Protein AF-A0A2T3J729-F1 (afdb_monomer_lite)

Organism: NCBI:txid264736

Radius of gyration: 27.11 Å; chains: 1; bounding box: 70×42×52 Å

pLDDT: mean 85.47, std 11.56, range [33.28, 94.75]

Structure (mmCIF, N/CA/C/O backbone):
data_AF-A0A2T3J729-F1
#
_entry.id   AF-A0A2T3J729-F1
#
loop_
_atom_site.group_PDB
_atom_site.id
_atom_site.type_symbol
_atom_site.label_atom_id
_atom_site.label_alt_id
_atom_site.label_comp_id
_atom_site.label_asym_id
_atom_site.label_entity_id
_atom_site.label_seq_id
_atom_site.pdbx_PDB_ins_code
_atom_site.Cartn_x
_atom_site.Cartn_y
_atom_site.Cartn_z
_atom_site.occupancy
_atom_site.B_iso_or_equiv
_atom_site.auth_seq_id
_atom_site.auth_comp_id
_atom_site.auth_asym_id
_atom_site.auth_atom_id
_atom_site.pdbx_PDB_model_num
ATOM 1 N N . MET A 1 1 ? -26.349 -0.152 -10.541 1.00 33.28 1 MET A N 1
ATOM 2 C CA . MET A 1 1 ? -27.093 1.080 -10.206 1.00 33.28 1 MET A CA 1
ATOM 3 C C . MET A 1 1 ? -26.430 1.715 -8.999 1.00 33.28 1 MET A C 1
ATOM 5 O O . MET A 1 1 ? -26.355 1.075 -7.961 1.00 33.28 1 MET A O 1
ATOM 9 N N . GLY A 1 2 ? -25.814 2.882 -9.192 1.00 40.12 2 GLY A N 1
ATOM 10 C CA . GLY A 1 2 ? -25.021 3.563 -8.170 1.00 40.12 2 GLY A CA 1
ATOM 11 C C . GLY A 1 2 ? -25.908 4.296 -7.173 1.00 40.12 2 GLY A C 1
ATOM 12 O O . GLY A 1 2 ? -26.759 5.088 -7.565 1.00 40.12 2 GLY A O 1
ATOM 13 N N . TRP A 1 3 ? -25.688 4.035 -5.889 1.00 38.19 3 TRP A N 1
ATOM 14 C CA . TRP A 1 3 ? -26.348 4.698 -4.769 1.00 38.19 3 TRP A CA 1
ATOM 15 C C . TRP A 1 3 ? -25.718 6.074 -4.514 1.00 38.19 3 TRP A C 1
ATOM 17 O O . TRP A 1 3 ? -25.096 6.299 -3.481 1.00 38.19 3 TRP A O 1
ATOM 27 N N . PHE A 1 4 ? -25.833 6.999 -5.464 1.00 42.22 4 PHE A N 1
ATOM 28 C CA . PHE A 1 4 ? -25.582 8.410 -5.178 1.00 42.22 4 PHE A CA 1
ATOM 29 C C . PHE A 1 4 ? -26.924 9.052 -4.854 1.00 42.22 4 PHE A C 1
ATOM 31 O O . PHE A 1 4 ? -27.658 9.475 -5.741 1.00 42.22 4 PHE A O 1
ATOM 38 N N . ILE A 1 5 ? -27.269 9.072 -3.566 1.00 59.19 5 ILE A N 1
ATOM 39 C CA . ILE A 1 5 ? -28.382 9.882 -3.078 1.00 59.19 5 ILE A CA 1
ATOM 40 C C . ILE A 1 5 ? -27.919 11.334 -3.209 1.00 59.19 5 ILE A C 1
ATOM 42 O O . ILE A 1 5 ? -27.063 11.788 -2.448 1.00 59.19 5 ILE A O 1
ATOM 46 N N . THR A 1 6 ? -28.430 12.052 -4.205 1.00 56.94 6 THR A N 1
ATOM 47 C CA . THR A 1 6 ? -28.222 13.496 -4.324 1.00 56.94 6 THR A CA 1
ATOM 48 C C . THR A 1 6 ? -29.011 14.174 -3.212 1.00 56.94 6 THR A C 1
ATOM 50 O O . THR 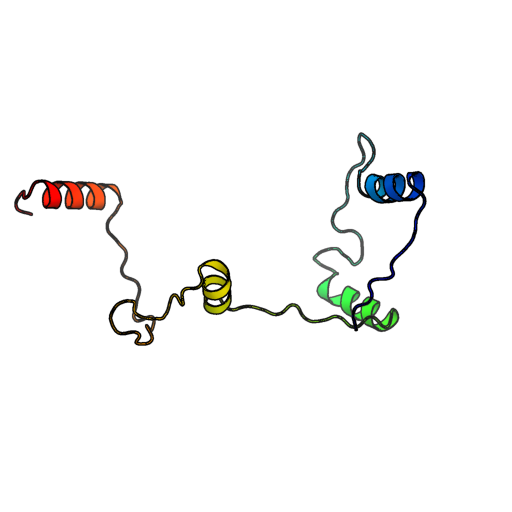A 1 6 ? -30.220 14.372 -3.316 1.00 56.94 6 THR A O 1
ATOM 53 N N . LEU A 1 7 ? -28.334 14.463 -2.105 1.00 70.44 7 LEU A N 1
ATOM 54 C CA . LE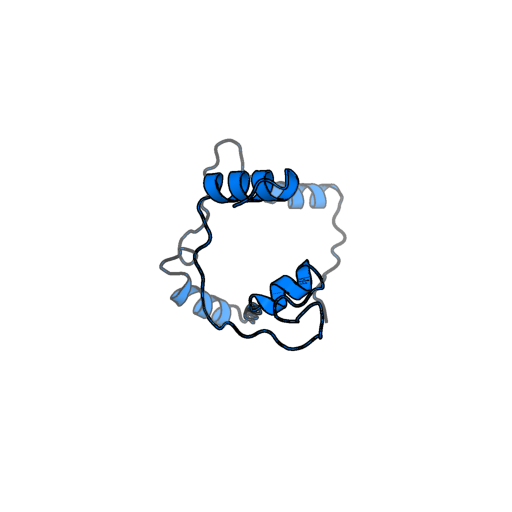U A 1 7 ? -28.870 15.314 -1.053 1.00 70.44 7 LEU A CA 1
ATOM 55 C C . LEU A 1 7 ? -28.780 16.768 -1.532 1.00 70.44 7 LEU A C 1
ATOM 57 O O . LEU A 1 7 ? -27.753 17.159 -2.081 1.00 70.44 7 LEU A O 1
ATOM 61 N N . ASN A 1 8 ? -29.824 17.562 -1.285 1.00 81.25 8 ASN A N 1
ATOM 62 C CA . ASN A 1 8 ? -29.828 19.013 -1.499 1.00 81.25 8 ASN A CA 1
ATOM 63 C C . ASN A 1 8 ? -29.709 19.733 -0.140 1.00 81.25 8 ASN A C 1
ATOM 65 O O . ASN A 1 8 ? -30.713 20.252 0.352 1.00 81.25 8 ASN A O 1
ATOM 69 N N . PRO A 1 9 ? -28.536 19.709 0.524 1.00 82.31 9 PRO A N 1
ATOM 70 C CA . PRO A 1 9 ? -28.366 20.353 1.818 1.00 82.31 9 PRO A CA 1
ATOM 71 C C . PRO A 1 9 ? -28.333 21.877 1.680 1.00 82.31 9 PRO A C 1
ATOM 73 O O . PRO A 1 9 ? -27.902 22.427 0.664 1.00 82.31 9 PRO A O 1
ATOM 76 N N . SER A 1 10 ? -28.718 22.567 2.752 1.00 90.56 10 SER A N 1
ATOM 77 C CA . SER A 1 10 ? -28.407 23.993 2.895 1.00 90.56 10 SER A CA 1
ATOM 78 C C . SER A 1 10 ? -26.886 24.218 2.939 1.00 90.56 10 SER A C 1
ATOM 80 O O . SER A 1 10 ? -26.118 23.325 3.311 1.00 90.56 10 SER A O 1
ATOM 82 N N . GLN A 1 11 ? -26.428 25.428 2.605 1.00 90.69 11 GLN A N 1
ATOM 83 C CA . GLN A 1 11 ? -24.998 25.763 2.622 1.00 90.69 11 GLN A CA 1
ATOM 84 C C . GLN A 1 11 ? -24.353 25.502 3.998 1.00 90.69 11 GLN A C 1
ATOM 86 O O . GLN A 1 11 ? -23.247 24.966 4.078 1.00 90.69 11 GLN A O 1
ATOM 91 N N . THR A 1 12 ? -25.060 25.826 5.084 1.00 91.81 12 THR A N 1
ATOM 92 C CA 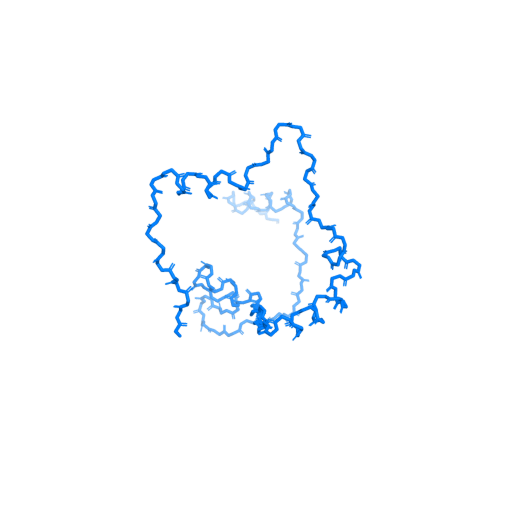. THR A 1 12 ? -24.607 25.592 6.462 1.00 91.81 12 THR A CA 1
ATOM 93 C C . THR A 1 12 ? -24.469 24.106 6.770 1.00 91.81 12 THR A C 1
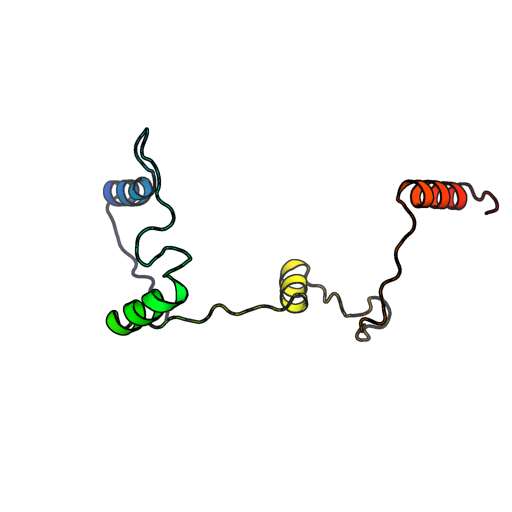ATOM 95 O O . THR A 1 12 ? -23.468 23.677 7.336 1.00 91.81 12 THR A O 1
ATOM 98 N N . GLU A 1 13 ? -25.446 23.297 6.366 1.00 91.69 13 GLU A N 1
ATOM 99 C CA . GLU A 1 13 ? -25.411 21.851 6.585 1.00 91.69 13 GLU A CA 1
ATOM 100 C C . GLU A 1 13 ? -24.250 21.195 5.823 1.00 91.69 13 GLU A C 1
ATOM 102 O O . GLU A 1 13 ? -23.567 20.319 6.359 1.00 91.69 13 GLU A O 1
ATOM 107 N N . MET A 1 14 ? -23.971 21.660 4.603 1.00 90.25 14 MET A N 1
ATOM 108 C CA . MET A 1 14 ? -22.798 21.224 3.848 1.00 90.25 14 MET A CA 1
ATOM 109 C C . MET A 1 14 ? -21.500 21.546 4.599 1.00 90.25 14 MET A C 1
ATOM 111 O O . MET A 1 14 ? -20.647 20.668 4.744 1.00 90.25 14 MET A O 1
ATOM 115 N N . MET A 1 15 ? -21.362 22.769 5.123 1.00 90.56 15 MET A N 1
ATOM 116 C CA . MET A 1 15 ? -20.187 23.156 5.911 1.00 90.56 15 MET A CA 1
ATOM 117 C C . MET A 1 15 ? -20.030 22.297 7.168 1.00 90.56 15 MET A C 1
ATOM 119 O O . MET A 1 15 ? -18.927 21.839 7.450 1.00 90.56 15 MET A O 1
ATOM 123 N N . LEU A 1 16 ? -21.116 22.015 7.891 1.00 90.62 16 LEU A N 1
ATOM 124 C CA . LEU A 1 16 ? -21.073 21.191 9.104 1.00 90.62 16 LEU A CA 1
ATOM 125 C C . LEU A 1 16 ? -20.671 19.738 8.817 1.00 90.62 16 LEU A C 1
ATOM 127 O O . LEU A 1 16 ? -19.869 19.170 9.555 1.00 90.62 16 LEU A O 1
ATOM 131 N N . ARG A 1 17 ? -21.166 19.142 7.725 1.00 89.06 17 ARG A N 1
ATOM 132 C CA . ARG A 1 17 ? -20.762 17.789 7.292 1.00 89.06 17 ARG A CA 1
ATOM 133 C C . ARG A 1 17 ? -19.294 17.726 6.884 1.00 89.06 17 ARG A C 1
ATOM 135 O O . ARG A 1 17 ? -18.629 16.724 7.122 1.00 89.06 17 ARG A O 1
ATOM 142 N N . ILE A 1 18 ? -18.778 18.789 6.270 1.00 87.81 18 ILE A N 1
ATOM 143 C CA . ILE A 1 18 ? -17.347 18.887 5.989 1.00 87.81 18 ILE A CA 1
ATOM 144 C C . ILE A 1 18 ? -16.590 19.044 7.305 1.00 87.81 18 ILE A C 1
ATOM 146 O O . ILE A 1 18 ? -15.616 18.346 7.513 1.00 87.81 18 ILE A O 1
ATOM 150 N N . LEU A 1 19 ? -17.033 19.875 8.242 1.00 89.06 19 LEU A N 1
ATOM 151 C CA . LEU A 1 19 ? -16.319 20.058 9.507 1.00 89.06 19 LEU A CA 1
ATOM 152 C C . LEU A 1 19 ? -16.377 18.833 10.435 1.00 89.06 19 LEU A C 1
ATOM 154 O O . LEU A 1 19 ? -15.498 18.686 11.278 1.00 89.06 19 LEU A O 1
ATOM 158 N N . SER A 1 20 ? -17.328 17.910 10.259 1.00 86.62 20 SER A N 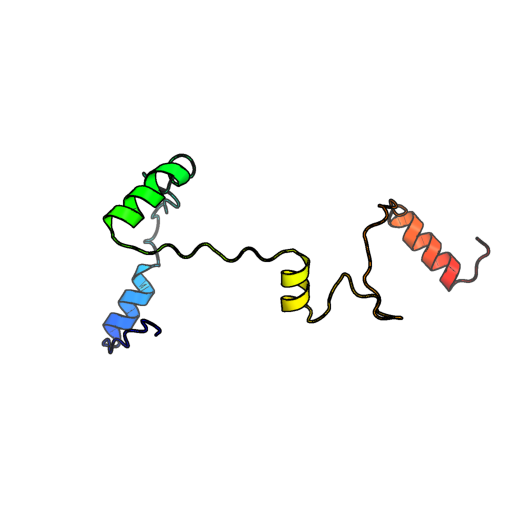1
ATOM 159 C CA . SER A 1 20 ? -17.510 16.761 11.162 1.00 86.62 20 SER A CA 1
ATOM 160 C C . SER A 1 20 ? -16.348 15.759 11.184 1.00 86.62 20 SER A C 1
ATOM 162 O O . SER A 1 20 ? -16.276 14.943 12.098 1.00 86.62 20 SER A O 1
ATOM 164 N N . HIS A 1 21 ? -15.458 15.768 10.184 1.00 82.88 21 HIS A N 1
ATOM 165 C CA . HIS A 1 21 ? -14.255 14.923 10.195 1.00 82.88 21 HIS A CA 1
ATOM 166 C C . HIS A 1 21 ? -13.051 15.596 10.872 1.00 82.88 21 HIS A C 1
ATOM 168 O O . HIS A 1 21 ? -12.034 14.933 11.083 1.00 82.88 21 HIS A O 1
ATOM 174 N N . VAL A 1 22 ? -13.139 16.895 11.187 1.00 88.81 22 VAL A N 1
ATOM 175 C CA . VAL A 1 22 ? -12.065 17.656 11.831 1.00 88.81 22 VAL A CA 1
ATOM 176 C C . VAL A 1 22 ? -12.205 17.509 13.350 1.00 88.81 22 VAL A C 1
ATOM 178 O O . VAL A 1 22 ? -13.201 17.956 13.915 1.00 88.81 22 VAL A O 1
ATOM 181 N N . PRO A 1 23 ? -11.239 16.878 14.035 1.00 85.94 23 PRO A N 1
ATOM 182 C CA . PRO A 1 23 ? -11.302 16.706 15.480 1.00 85.94 23 PRO A CA 1
ATOM 183 C C . PRO A 1 23 ? -11.042 18.024 16.225 1.00 85.94 23 PRO A C 1
ATOM 185 O O . PRO A 1 23 ? -10.329 18.905 15.740 1.00 85.94 23 PRO A O 1
ATOM 188 N N . GLU A 1 24 ? -11.573 18.135 17.442 1.00 88.75 24 GLU A N 1
ATOM 189 C CA . GLU A 1 24 ? -11.354 19.292 18.313 1.00 88.75 24 GLU A CA 1
ATOM 190 C C . GLU A 1 24 ? -9.885 19.454 18.734 1.00 88.75 24 GLU A C 1
ATOM 192 O O . GLU A 1 24 ? -9.086 18.509 18.753 1.00 88.75 24 GLU A O 1
ATOM 197 N N . LYS A 1 25 ? -9.522 20.678 19.134 1.00 88.94 25 LYS A N 1
ATOM 198 C CA . LYS A 1 25 ? -8.179 20.979 19.635 1.00 88.94 25 LYS A CA 1
ATOM 199 C C . LYS A 1 25 ? -7.897 20.123 20.879 1.00 88.94 25 LYS A C 1
ATOM 201 O O . LYS A 1 25 ? -8.621 20.210 21.864 1.00 88.94 25 LYS A O 1
ATOM 206 N N . HIS A 1 26 ? -6.805 19.355 20.840 1.00 90.12 26 HIS A N 1
ATOM 207 C CA . HIS A 1 26 ? -6.370 18.379 21.861 1.00 90.12 26 HIS A CA 1
ATOM 208 C C . HIS A 1 26 ? -7.145 17.052 21.905 1.00 90.12 26 HIS A C 1
ATOM 210 O O . HIS A 1 26 ? -6.875 16.222 22.778 1.00 90.12 26 HIS A O 1
ATOM 216 N N . PHE A 1 27 ? -8.044 16.789 20.955 1.00 89.19 27 PHE A N 1
ATOM 217 C CA . PHE A 1 27 ? -8.665 15.475 20.858 1.00 89.19 27 PHE A CA 1
ATOM 218 C C . PHE A 1 27 ? -7.639 14.413 20.436 1.00 89.19 27 PHE A C 1
ATOM 220 O O . PHE A 1 27 ? -6.943 14.541 19.424 1.00 89.19 27 PHE A O 1
ATOM 227 N N . LYS A 1 28 ? -7.554 13.323 21.205 1.00 87.50 28 LYS A N 1
ATOM 228 C CA . LYS A 1 28 ? -6.733 12.161 20.847 1.00 87.50 28 LYS A CA 1
ATOM 229 C C . LYS A 1 28 ? -7.540 11.241 19.940 1.00 87.50 28 LYS A C 1
ATOM 231 O O . LYS A 1 28 ? -8.415 10.515 20.402 1.00 87.50 28 LYS A O 1
ATOM 236 N N . MET A 1 29 ? -7.213 11.238 18.651 1.00 85.06 29 MET A N 1
ATOM 237 C CA . MET A 1 29 ? -7.843 10.327 17.697 1.00 85.06 29 MET A CA 1
ATOM 238 C C . MET A 1 29 ? -7.504 8.865 18.008 1.00 85.06 29 MET A C 1
ATOM 240 O O . MET A 1 29 ? -6.336 8.472 18.018 1.00 85.06 29 MET A O 1
ATOM 244 N N . VAL A 1 30 ? -8.533 8.037 18.179 1.00 85.00 30 VAL A N 1
ATOM 245 C CA . VAL A 1 30 ? -8.395 6.581 18.286 1.00 85.00 30 VAL A CA 1
ATOM 246 C C . VAL A 1 30 ? -8.656 5.971 16.912 1.00 85.00 30 VAL A C 1
ATOM 248 O O . VAL A 1 30 ? -9.784 5.987 16.433 1.00 85.00 30 VAL A O 1
ATOM 251 N N . ARG A 1 31 ? -7.616 5.435 16.256 1.00 79.69 31 ARG A N 1
ATOM 252 C CA . ARG A 1 31 ? -7.756 4.877 14.893 1.00 79.69 31 ARG A CA 1
ATOM 253 C C . ARG A 1 31 ? -8.584 3.592 14.850 1.00 79.69 31 ARG A C 1
ATOM 255 O O . ARG A 1 31 ? -9.372 3.415 13.931 1.00 79.69 31 ARG A O 1
ATOM 262 N N . TYR A 1 32 ? -8.393 2.697 15.820 1.00 88.00 32 TYR A N 1
ATOM 263 C CA . TYR A 1 32 ? -9.014 1.371 15.826 1.00 88.00 32 TYR A CA 1
ATOM 264 C C . TYR A 1 32 ? -9.422 0.984 17.248 1.00 88.00 32 TYR A C 1
ATOM 266 O O . TYR A 1 32 ? -8.584 0.576 18.050 1.00 88.00 32 TYR A O 1
ATOM 274 N N . PHE A 1 33 ? -10.709 1.120 17.563 1.00 86.50 33 PHE A N 1
ATOM 275 C CA . PHE A 1 33 ? -11.271 0.760 18.865 1.00 86.50 33 PHE A CA 1
ATOM 276 C C . PHE A 1 33 ? -12.166 -0.481 18.770 1.00 86.50 33 PHE A C 1
ATOM 278 O O . PHE A 1 33 ? -12.760 -0.757 17.726 1.00 86.50 33 PHE A O 1
ATOM 285 N N . GLY A 1 34 ? -12.264 -1.233 19.869 1.00 91.38 34 GLY A N 1
ATOM 286 C CA . GLY A 1 34 ? -13.165 -2.379 19.994 1.00 91.38 34 GLY A CA 1
ATOM 287 C C . GLY A 1 34 ? -12.959 -3.423 18.894 1.00 91.38 34 GLY A C 1
ATOM 288 O O . GLY A 1 34 ? -11.843 -3.901 18.665 1.00 91.38 34 GLY A O 1
ATOM 289 N N . PHE A 1 35 ? -14.039 -3.752 18.185 1.00 91.19 35 PHE A N 1
ATOM 290 C CA . PHE A 1 35 ? -14.031 -4.745 17.109 1.00 91.19 35 PHE A CA 1
ATOM 291 C C . PHE A 1 35 ? -13.244 -4.311 15.862 1.00 91.19 35 PHE A C 1
ATOM 293 O O . PHE A 1 35 ? -12.903 -5.160 15.043 1.00 91.19 35 PHE A O 1
ATOM 300 N N . LEU A 1 36 ? -12.921 -3.019 15.714 1.00 90.44 36 LEU A N 1
ATOM 301 C CA . LEU A 1 36 ? -12.074 -2.521 14.625 1.00 90.44 36 LEU A CA 1
ATOM 302 C C . LEU A 1 36 ? -10.576 -2.695 14.906 1.00 90.44 36 LEU A C 1
ATOM 304 O O . LEU A 1 36 ? -9.770 -2.465 14.006 1.00 90.44 36 LEU A O 1
ATOM 308 N N . SER A 1 37 ? -10.194 -3.102 16.121 1.00 92.94 37 SER A N 1
ATOM 309 C CA . SER A 1 37 ? -8.801 -3.410 16.459 1.00 92.94 37 SER A CA 1
ATOM 310 C C . SER A 1 37 ? -8.240 -4.525 15.570 1.00 92.94 37 SER A C 1
ATOM 312 O O . SER A 1 37 ? -8.936 -5.491 15.264 1.00 92.94 37 SER A O 1
ATOM 314 N N . ASN A 1 38 ? -6.959 -4.440 15.194 1.00 90.38 38 ASN A N 1
ATOM 315 C CA . ASN A 1 38 ? -6.321 -5.417 14.295 1.00 90.38 38 ASN A CA 1
ATOM 316 C C . ASN A 1 38 ? -6.480 -6.873 14.763 1.00 90.38 38 ASN A C 1
ATOM 318 O O . ASN A 1 38 ? -6.615 -7.770 13.938 1.00 90.38 38 ASN A O 1
ATOM 322 N N . ARG A 1 39 ? -6.505 -7.101 16.084 1.00 92.62 39 ARG A N 1
ATOM 323 C CA . ARG A 1 39 ? -6.676 -8.428 16.687 1.00 92.62 39 ARG A CA 1
ATOM 324 C C . ARG A 1 39 ? -8.076 -9.009 16.475 1.00 92.62 39 ARG A C 1
ATOM 326 O O . ARG A 1 39 ? -8.203 -10.213 16.296 1.00 92.62 39 ARG A O 1
ATOM 333 N N . LEU A 1 40 ? -9.115 -8.176 16.546 1.00 94.31 40 LEU A N 1
ATOM 334 C CA . LEU A 1 40 ? -10.514 -8.620 16.541 1.00 94.31 40 LEU A CA 1
ATOM 335 C C . LEU A 1 40 ? -11.199 -8.433 15.185 1.00 94.31 40 LEU A C 1
ATOM 337 O O . LEU A 1 40 ? -12.172 -9.121 14.884 1.00 94.31 40 LEU A O 1
ATOM 341 N N . ARG A 1 41 ? -10.680 -7.531 14.348 1.00 92.12 41 ARG A N 1
ATOM 342 C CA . ARG A 1 41 ? -11.277 -7.154 13.065 1.00 92.12 41 ARG A CA 1
ATOM 343 C C . ARG A 1 41 ? -11.524 -8.355 12.155 1.00 92.12 41 ARG A C 1
ATOM 345 O O . ARG A 1 41 ? -12.561 -8.408 11.508 1.00 92.12 41 ARG A O 1
ATOM 352 N N . GLY A 1 42 ? -10.603 -9.318 12.111 1.00 90.38 42 GLY A N 1
ATOM 353 C CA . GLY A 1 42 ? -10.739 -10.498 11.252 1.00 90.38 42 GLY A CA 1
ATOM 354 C C . GLY A 1 42 ? -11.920 -11.403 11.618 1.00 90.38 42 GLY A C 1
ATOM 355 O O . GLY A 1 42 ? -12.543 -11.967 10.725 1.00 90.38 42 GLY A O 1
ATOM 356 N N . SER A 1 43 ? -12.256 -11.517 12.907 1.00 93.19 43 SER A N 1
ATOM 357 C CA . SER A 1 43 ? -13.322 -12.401 13.391 1.00 93.19 43 SER A CA 1
ATOM 358 C C . SER A 1 43 ? -14.658 -11.684 13.576 1.00 93.19 43 SER A C 1
ATOM 360 O O . SER A 1 43 ? -15.698 -12.219 13.196 1.00 93.19 43 SER A O 1
ATOM 362 N N . LEU A 1 44 ? -14.650 -10.471 14.136 1.00 94.62 44 LEU A N 1
ATOM 363 C CA . LEU A 1 44 ? -15.877 -9.755 14.494 1.00 94.62 44 LEU A CA 1
ATOM 364 C C . LEU A 1 44 ? -16.490 -8.987 13.322 1.00 94.62 44 LEU A C 1
ATOM 366 O O . LEU A 1 44 ? -17.711 -8.907 13.218 1.00 94.62 44 LEU A O 1
ATOM 370 N N . LEU A 1 45 ? -15.673 -8.434 12.423 1.00 91.50 45 LEU A N 1
ATOM 371 C CA . LEU A 1 45 ? -16.181 -7.591 11.342 1.00 91.50 45 LEU A C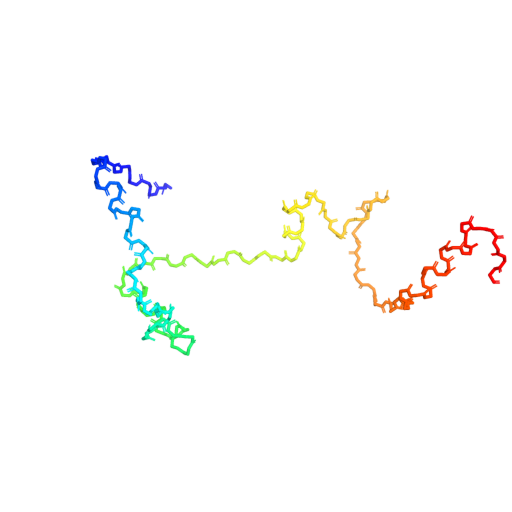A 1
ATOM 372 C C . LEU A 1 45 ? -17.092 -8.352 10.353 1.00 91.50 45 LEU A C 1
ATOM 374 O O . LEU A 1 45 ? -18.144 -7.815 10.011 1.00 91.50 45 LEU A O 1
ATOM 378 N N . PRO A 1 46 ? -16.785 -9.603 9.942 1.00 91.00 46 PRO A N 1
ATOM 379 C CA . PRO A 1 46 ? -17.694 -10.384 9.099 1.00 91.00 46 PRO A CA 1
ATOM 380 C C . PRO A 1 46 ? -19.050 -10.677 9.761 1.00 91.00 46 PRO A C 1
ATOM 382 O O . PRO A 1 46 ? -20.078 -10.657 9.085 1.00 91.00 46 PRO A O 1
ATOM 385 N N . LEU A 1 47 ? -19.072 -10.916 11.080 1.00 93.25 47 LEU A N 1
ATOM 386 C CA . LEU A 1 47 ? -20.309 -11.154 11.836 1.00 93.25 47 LEU A CA 1
ATOM 387 C C . LEU A 1 47 ? -21.198 -9.908 11.852 1.00 93.25 47 LEU A C 1
ATOM 389 O O . LEU A 1 47 ? -22.400 -10.008 11.612 1.00 93.25 47 LEU A O 1
ATOM 393 N N . ILE A 1 48 ? -20.589 -8.741 12.065 1.00 92.62 48 ILE A N 1
ATOM 394 C CA . ILE A 1 48 ? -21.285 -7.452 12.068 1.00 92.62 48 ILE A CA 1
ATOM 395 C C . ILE A 1 48 ? -21.873 -7.159 10.686 1.00 92.62 48 ILE A C 1
ATOM 397 O O . ILE A 1 48 ? -23.046 -6.812 10.589 1.00 92.62 48 ILE A O 1
ATOM 401 N N . TYR A 1 49 ? -21.111 -7.361 9.606 1.00 92.81 49 TYR A N 1
ATOM 402 C CA . TYR A 1 49 ? -21.636 -7.166 8.250 1.00 92.81 49 TYR A CA 1
ATOM 403 C C . TYR A 1 49 ? -22.820 -8.083 7.938 1.00 92.81 49 TYR A C 1
ATOM 405 O O . TYR A 1 49 ? -23.810 -7.627 7.367 1.00 92.81 49 TYR A O 1
ATOM 413 N N . LYS A 1 50 ? -22.764 -9.345 8.384 1.00 92.44 50 LYS A N 1
ATOM 414 C CA . LYS A 1 50 ? -23.880 -10.290 8.256 1.00 92.44 50 LYS A CA 1
ATOM 415 C C . LYS A 1 50 ? -25.123 -9.813 9.013 1.00 92.44 50 LYS A C 1
ATOM 417 O O . LYS A 1 50 ? -26.224 -9.915 8.485 1.00 92.44 50 LYS A O 1
ATOM 422 N N . GLN A 1 51 ? -24.952 -9.289 10.226 1.00 94.19 51 GLN A N 1
ATOM 423 C CA . GLN A 1 51 ? -26.054 -8.760 11.040 1.00 94.19 51 GLN A CA 1
ATOM 424 C C . GLN A 1 51 ? -26.654 -7.478 10.453 1.00 94.19 51 GLN A C 1
ATOM 426 O O . GLN A 1 51 ? -27.864 -7.287 10.519 1.00 94.19 51 GLN A O 1
ATOM 431 N N . LEU A 1 52 ? -25.823 -6.624 9.855 1.00 93.75 52 LEU A N 1
ATOM 432 C CA . LEU A 1 52 ? -26.252 -5.387 9.200 1.00 93.75 52 LEU A CA 1
ATOM 433 C C . LEU A 1 52 ? -26.834 -5.613 7.796 1.00 93.75 52 LEU A C 1
ATOM 435 O O . LEU A 1 52 ? -27.275 -4.652 7.170 1.00 93.75 52 LEU A O 1
ATOM 439 N N . GLY A 1 53 ? -26.803 -6.845 7.274 1.00 91.75 53 GLY A N 1
ATOM 440 C CA . GLY A 1 53 ? -27.219 -7.140 5.901 1.00 91.75 53 GLY A CA 1
ATOM 441 C C . GLY A 1 53 ? -26.362 -6.430 4.847 1.00 91.75 53 GLY A C 1
ATOM 442 O O . GLY A 1 53 ? -26.843 -6.137 3.756 1.00 91.75 53 GLY A O 1
ATOM 443 N N . GLN A 1 54 ? -25.107 -6.107 5.175 1.00 90.12 54 GLN A N 1
ATOM 444 C CA . GLN A 1 54 ? -24.196 -5.422 4.264 1.00 90.12 54 GLN A CA 1
ATOM 445 C C . GLN A 1 54 ? -23.419 -6.429 3.416 1.00 90.12 54 GLN A C 1
ATOM 447 O O . GLN A 1 54 ? -22.702 -7.284 3.938 1.00 90.12 54 GLN A O 1
ATOM 452 N N . GLU A 1 55 ? -23.500 -6.276 2.096 1.00 85.19 55 GLU A N 1
ATOM 453 C CA . GLU A 1 55 ? -22.658 -7.027 1.171 1.00 85.19 55 GLU A CA 1
ATOM 454 C C . GLU A 1 55 ? -21.247 -6.434 1.134 1.00 85.19 55 GLU A C 1
ATOM 456 O O . GLU A 1 55 ? -21.019 -5.308 0.684 1.00 85.19 55 GLU A O 1
ATOM 461 N N . VAL A 1 56 ? -20.270 -7.205 1.610 1.00 81.50 56 VAL A N 1
ATOM 462 C CA . VAL A 1 56 ? -18.860 -6.820 1.537 1.00 81.50 56 VAL A CA 1
ATOM 463 C C . VAL A 1 56 ? -18.310 -7.254 0.191 1.00 81.50 56 VAL A C 1
ATOM 465 O O . VAL A 1 56 ? -18.062 -8.436 -0.047 1.00 81.50 56 VAL A O 1
ATOM 468 N N . VAL A 1 57 ? -18.063 -6.288 -0.686 1.00 81.50 57 VAL A N 1
ATOM 469 C CA . VAL A 1 57 ? -17.330 -6.551 -1.922 1.00 81.50 57 VAL A CA 1
ATOM 470 C C . VAL A 1 57 ? -15.867 -6.785 -1.563 1.00 81.50 57 VAL A C 1
ATOM 472 O O . VAL A 1 57 ? -15.193 -5.893 -1.042 1.00 81.50 57 VAL A O 1
ATOM 475 N N . ALA A 1 58 ? -15.364 -7.987 -1.841 1.00 78.69 58 ALA A N 1
ATOM 476 C CA . ALA A 1 58 ? -13.943 -8.269 -1.705 1.00 78.69 58 ALA A CA 1
ATOM 477 C C . ALA A 1 58 ? -13.146 -7.282 -2.569 1.00 78.69 58 ALA A C 1
ATOM 479 O O . ALA A 1 58 ? -13.438 -7.091 -3.755 1.00 78.69 58 ALA A O 1
ATOM 480 N N . ALA A 1 59 ? -12.139 -6.641 -1.972 1.00 77.94 59 ALA A N 1
ATOM 481 C CA . ALA A 1 59 ? -11.255 -5.762 -2.718 1.00 77.94 59 ALA A CA 1
ATOM 482 C C . ALA A 1 59 ? -10.602 -6.564 -3.850 1.00 77.94 59 ALA A C 1
ATOM 484 O O . ALA A 1 59 ? -10.026 -7.628 -3.615 1.00 77.94 59 ALA A O 1
ATOM 485 N N . LYS A 1 60 ? -10.693 -6.057 -5.083 1.00 79.56 60 LYS A N 1
ATOM 486 C CA . LYS A 1 60 ? -9.998 -6.667 -6.218 1.00 79.56 60 LYS A CA 1
ATOM 487 C C . LYS A 1 60 ? -8.502 -6.589 -5.947 1.00 79.56 60 LYS A C 1
ATOM 489 O O . LYS A 1 60 ? -7.936 -5.500 -5.873 1.00 79.56 60 LYS A O 1
ATOM 494 N N . THR A 1 61 ? -7.866 -7.741 -5.789 1.00 76.50 61 THR A N 1
ATOM 495 C CA . THR A 1 61 ? -6.414 -7.820 -5.706 1.00 76.50 61 THR A CA 1
ATOM 496 C C . THR A 1 61 ? -5.858 -7.738 -7.120 1.00 76.50 61 THR A C 1
ATOM 498 O O . THR A 1 61 ? -6.136 -8.570 -7.982 1.00 76.50 61 THR A O 1
ATOM 501 N N . PHE A 1 62 ? -5.091 -6.686 -7.388 1.00 80.75 62 PHE A N 1
ATOM 502 C CA . PHE A 1 62 ? -4.364 -6.560 -8.642 1.00 80.75 62 PHE A CA 1
ATOM 503 C C . PHE A 1 62 ? -2.968 -7.142 -8.449 1.00 80.75 62 PHE A C 1
ATOM 505 O O . PHE A 1 62 ? -2.251 -6.762 -7.526 1.00 80.75 62 PHE A O 1
ATOM 512 N N . GLY A 1 63 ? -2.567 -8.062 -9.326 1.00 86.44 63 GLY A N 1
ATOM 513 C CA . GLY A 1 63 ? -1.172 -8.489 -9.388 1.00 86.44 63 GLY A CA 1
ATOM 514 C C . GLY A 1 63 ? -0.263 -7.330 -9.811 1.00 86.44 63 GLY A C 1
ATOM 515 O O . GLY A 1 63 ? -0.714 -6.388 -10.467 1.00 86.44 63 GLY A O 1
ATOM 516 N N . PHE A 1 64 ? 1.032 -7.431 -9.499 1.00 84.62 64 PHE A N 1
ATOM 517 C CA . PHE A 1 64 ? 2.053 -6.435 -9.861 1.00 84.62 64 PHE A CA 1
ATOM 518 C C . PHE A 1 64 ? 1.947 -5.970 -11.326 1.00 84.62 64 PHE A C 1
ATOM 520 O O . PHE A 1 64 ? 1.961 -4.776 -11.604 1.00 84.62 64 PHE A O 1
ATOM 527 N N . VAL A 1 65 ? 1.742 -6.905 -12.258 1.00 88.00 65 VAL A N 1
ATOM 528 C CA . VAL A 1 65 ? 1.587 -6.622 -13.698 1.00 88.00 65 VAL A CA 1
ATOM 529 C C . VAL A 1 65 ? 0.382 -5.747 -13.988 1.00 88.00 65 VAL A C 1
ATOM 531 O O . VAL A 1 65 ? 0.489 -4.777 -14.729 1.00 88.00 65 VAL A O 1
ATOM 534 N N . ALA A 1 66 ? -0.771 -6.091 -13.412 1.00 89.06 66 ALA A N 1
ATOM 535 C CA . ALA A 1 66 ? -2.004 -5.347 -13.624 1.00 89.06 66 ALA A CA 1
ATOM 536 C C . ALA A 1 66 ? -1.861 -3.920 -13.083 1.00 89.06 66 ALA A C 1
ATOM 538 O O . ALA A 1 66 ? -2.281 -2.972 -13.743 1.00 89.06 66 ALA A O 1
ATOM 539 N N . MET A 1 67 ? -1.196 -3.768 -11.934 1.00 89.50 67 MET A N 1
ATOM 540 C CA . MET A 1 67 ? -0.909 -2.467 -11.338 1.00 89.50 67 MET A CA 1
ATOM 541 C C . MET A 1 67 ? 0.043 -1.636 -12.210 1.00 89.50 67 MET A C 1
ATOM 543 O O . MET A 1 67 ? -0.287 -0.508 -12.571 1.00 89.50 67 MET A O 1
ATOM 547 N N . MET A 1 68 ? 1.178 -2.207 -12.622 1.00 89.50 68 MET A N 1
ATOM 548 C CA . MET A 1 68 ? 2.158 -1.531 -13.482 1.00 89.50 68 MET A CA 1
ATOM 549 C C . MET A 1 68 ? 1.563 -1.140 -14.833 1.00 89.50 68 MET A C 1
ATOM 551 O O . MET A 1 68 ? 1.764 -0.021 -15.298 1.00 89.50 68 MET A O 1
ATOM 555 N N . LYS A 1 69 ? 0.756 -2.021 -15.430 1.00 91.00 69 LYS A N 1
ATOM 556 C CA . LYS A 1 69 ? 0.067 -1.748 -16.691 1.00 91.00 69 LYS A CA 1
ATOM 557 C C . LYS A 1 69 ? -0.998 -0.662 -16.538 1.00 91.00 69 LYS A C 1
ATOM 559 O O . LYS A 1 69 ? -1.163 0.154 -17.439 1.00 91.00 69 LYS A O 1
ATOM 564 N N . ALA A 1 70 ? -1.717 -0.615 -15.418 1.00 90.31 70 ALA A N 1
ATOM 565 C CA . ALA A 1 70 ? -2.689 0.446 -15.166 1.00 90.31 70 ALA A CA 1
ATOM 566 C C . ALA A 1 70 ? -2.012 1.815 -14.993 1.00 90.31 70 ALA A C 1
ATOM 568 O O . ALA A 1 70 ? -2.516 2.802 -15.539 1.00 90.31 70 ALA A O 1
ATOM 569 N N . PHE A 1 71 ? -0.880 1.843 -14.280 1.00 92.44 71 PHE A N 1
ATOM 570 C CA . PHE A 1 71 ? -0.131 3.052 -13.940 1.00 92.44 71 PHE A CA 1
ATOM 571 C C . PHE A 1 71 ? 0.710 3.579 -15.112 1.00 92.44 71 PHE A C 1
ATOM 573 O O . PHE A 1 71 ? 0.492 4.698 -15.562 1.00 92.44 71 PHE A O 1
ATOM 580 N N . LEU A 1 72 ? 1.619 2.760 -15.652 1.00 91.25 72 LEU A N 1
ATOM 581 C CA . LEU A 1 72 ? 2.559 3.156 -16.710 1.00 91.25 72 LEU A CA 1
ATOM 582 C C . LEU A 1 72 ? 2.030 2.930 -18.130 1.00 91.25 72 LEU A C 1
ATOM 584 O O . LEU A 1 72 ? 2.698 3.302 -19.086 1.00 91.25 72 LEU A O 1
ATOM 588 N N . LYS A 1 73 ? 0.873 2.272 -18.295 1.00 91.06 73 LYS A N 1
ATOM 589 C CA . LYS A 1 73 ? 0.336 1.833 -19.604 1.00 91.06 73 LYS A CA 1
ATOM 590 C C . LYS A 1 73 ? 1.255 0.887 -20.389 1.00 91.06 73 LYS A C 1
ATOM 592 O O . LYS A 1 73 ? 0.985 0.597 -21.550 1.00 91.06 73 LYS A O 1
ATOM 597 N N . VAL A 1 74 ? 2.279 0.332 -19.740 1.00 88.81 74 VAL A N 1
ATOM 598 C CA . VAL A 1 74 ? 3.234 -0.619 -20.321 1.00 88.81 74 VAL A CA 1
ATOM 599 C C . VAL A 1 74 ? 3.200 -1.922 -19.526 1.00 88.81 74 VAL A C 1
ATOM 601 O O . VAL A 1 74 ? 3.117 -1.910 -18.299 1.00 88.81 74 VAL A O 1
ATOM 604 N N . ASP A 1 75 ? 3.232 -3.058 -20.226 1.00 90.62 75 ASP A N 1
ATOM 605 C CA . ASP A 1 75 ? 3.346 -4.374 -19.591 1.00 90.62 75 ASP A CA 1
ATOM 606 C C . ASP A 1 75 ? 4.823 -4.650 -19.251 1.00 90.62 75 ASP A C 1
ATOM 608 O O . ASP A 1 75 ? 5.626 -4.780 -20.178 1.00 90.62 75 ASP A O 1
ATOM 612 N N . PRO A 1 76 ? 5.201 -4.760 -17.962 1.00 90.12 76 PRO A N 1
ATOM 613 C CA . PRO A 1 76 ? 6.591 -4.984 -17.559 1.00 90.12 76 PRO A CA 1
ATOM 614 C C . PRO A 1 76 ? 7.148 -6.342 -18.006 1.00 90.12 76 PRO A C 1
ATOM 616 O O . PRO A 1 76 ? 8.361 -6.528 -18.007 1.00 90.12 76 PRO A O 1
ATOM 619 N N . PHE A 1 77 ? 6.292 -7.295 -18.384 1.00 91.25 77 PHE A N 1
ATOM 620 C CA . PHE A 1 77 ? 6.710 -8.603 -18.888 1.00 91.25 77 PHE A CA 1
ATOM 621 C C . PHE A 1 77 ? 6.590 -8.721 -20.406 1.00 91.25 77 PHE A C 1
ATOM 623 O O . PHE A 1 77 ? 6.617 -9.831 -20.934 1.00 91.25 77 PHE A O 1
ATOM 630 N N . LYS A 1 78 ? 6.447 -7.610 -21.131 1.00 93.12 78 LYS A N 1
ATOM 631 C CA . LYS A 1 78 ? 6.497 -7.602 -22.594 1.00 93.12 78 LYS A CA 1
ATOM 632 C C . LYS A 1 78 ? 7.836 -7.034 -23.053 1.00 93.12 78 LYS A C 1
ATOM 634 O O . LYS A 1 78 ? 8.186 -5.910 -22.706 1.00 93.12 78 LYS A O 1
ATOM 639 N N . CYS A 1 79 ? 8.566 -7.795 -23.864 1.00 90.88 79 CYS A N 1
ATOM 640 C CA . CYS A 1 79 ? 9.814 -7.330 -24.457 1.00 90.88 79 CYS A CA 1
ATOM 641 C C . CYS A 1 79 ? 9.552 -6.114 -25.357 1.00 90.88 79 CYS A C 1
ATOM 643 O O . CYS A 1 79 ? 8.718 -6.180 -26.262 1.00 90.88 79 CYS A O 1
ATOM 645 N N . ILE A 1 80 ? 10.290 -5.025 -25.138 1.00 89.50 80 ILE A N 1
ATOM 646 C CA . ILE A 1 80 ? 10.159 -3.787 -25.921 1.00 89.50 80 ILE A CA 1
ATOM 647 C C . ILE A 1 80 ? 10.634 -3.937 -27.373 1.00 89.50 80 ILE A C 1
ATOM 649 O O . ILE A 1 80 ? 10.210 -3.166 -28.223 1.00 89.50 80 ILE A O 1
ATOM 653 N N . LEU A 1 81 ? 11.488 -4.927 -27.661 1.00 92.94 81 LEU A N 1
ATOM 654 C CA . LEU A 1 81 ? 12.052 -5.142 -28.997 1.00 92.94 81 LEU A CA 1
ATOM 655 C C . LEU A 1 81 ? 11.191 -6.085 -29.843 1.00 92.94 81 LEU A C 1
ATOM 657 O O . LEU A 1 81 ? 10.820 -5.748 -30.960 1.00 92.94 81 LEU A O 1
ATOM 661 N N . CYS A 1 82 ? 10.863 -7.268 -29.317 1.00 94.75 82 CYS A N 1
ATOM 662 C CA . CYS A 1 82 ? 10.164 -8.312 -30.078 1.00 94.75 82 CYS A CA 1
ATOM 663 C C . CYS A 1 82 ? 8.716 -8.554 -29.631 1.00 94.75 82 CYS A C 1
ATOM 665 O O . CYS A 1 82 ? 8.006 -9.346 -30.241 1.00 94.75 82 CYS A O 1
ATOM 667 N N . GLY A 1 83 ? 8.264 -7.927 -28.542 1.00 92.06 83 GLY A N 1
ATOM 668 C CA . GLY A 1 83 ? 6.911 -8.116 -28.017 1.00 92.06 83 GLY A CA 1
ATOM 669 C C . GLY A 1 83 ? 6.647 -9.465 -27.339 1.00 92.06 83 GLY A C 1
ATOM 670 O O . GLY A 1 83 ? 5.533 -9.669 -26.856 1.00 92.06 83 GLY A O 1
ATOM 671 N N . ALA A 1 84 ? 7.636 -10.363 -27.269 1.00 94.38 84 ALA A N 1
ATOM 672 C CA . ALA A 1 84 ? 7.519 -11.648 -26.584 1.00 94.38 84 ALA A CA 1
ATOM 673 C C . ALA A 1 84 ? 7.347 -11.483 -25.064 1.00 94.38 84 ALA A C 1
ATOM 675 O O . ALA A 1 84 ? 7.735 -10.464 -24.481 1.00 94.38 84 ALA A O 1
ATOM 676 N N . ARG A 1 85 ? 6.777 -12.502 -24.409 1.00 92.94 85 ARG A N 1
ATOM 677 C CA . ARG A 1 85 ? 6.581 -12.504 -22.956 1.00 92.94 85 ARG A CA 1
ATOM 678 C C . ARG A 1 85 ? 7.884 -12.847 -22.236 1.00 92.94 85 ARG A C 1
ATOM 680 O O . ARG A 1 85 ? 8.436 -13.924 -22.421 1.00 92.94 85 ARG A O 1
ATOM 687 N N . MET A 1 86 ? 8.347 -11.931 -21.397 1.00 92.12 86 MET A N 1
ATOM 688 C CA . MET A 1 86 ? 9.501 -12.119 -20.530 1.00 92.12 86 MET A CA 1
ATOM 689 C C . MET A 1 86 ? 9.111 -12.994 -19.336 1.00 92.12 86 MET A C 1
ATOM 691 O O . MET A 1 86 ? 8.065 -12.790 -18.716 1.00 92.12 86 MET A O 1
ATOM 695 N N . VAL A 1 87 ? 9.965 -13.962 -19.012 1.00 90.94 87 VAL A N 1
ATOM 696 C CA . VAL A 1 87 ? 9.828 -14.845 -17.849 1.00 90.94 87 VAL A CA 1
ATOM 697 C C . VAL A 1 87 ? 11.031 -14.608 -16.948 1.00 90.94 87 VAL A C 1
ATOM 699 O O . VAL A 1 87 ? 12.140 -14.391 -17.432 1.00 90.94 87 VAL A O 1
ATOM 702 N N . PHE A 1 88 ? 10.813 -14.615 -15.637 1.00 87.25 88 PHE A N 1
ATOM 703 C CA . PHE A 1 88 ? 11.907 -14.505 -14.684 1.00 87.25 88 PHE A CA 1
ATOM 704 C C . PHE A 1 88 ? 12.790 -15.756 -14.766 1.00 87.25 88 PHE A C 1
ATOM 706 O O . PHE A 1 88 ? 12.331 -16.854 -14.464 1.00 87.25 88 PHE A O 1
ATOM 713 N N . THR A 1 89 ? 14.042 -15.589 -15.187 1.00 92.19 89 THR A N 1
ATOM 714 C CA . THR A 1 89 ? 15.028 -16.678 -15.288 1.00 92.19 89 THR A CA 1
ATOM 715 C C . THR A 1 89 ? 15.982 -16.712 -14.099 1.00 92.19 89 THR A C 1
ATOM 717 O O . THR A 1 89 ? 16.466 -17.775 -13.727 1.00 92.19 89 THR A O 1
ATOM 720 N N . GLY A 1 90 ? 16.241 -15.564 -13.477 1.00 90.56 90 GLY A N 1
ATOM 721 C CA . GLY A 1 90 ? 17.134 -15.455 -12.335 1.00 90.56 90 GLY A CA 1
ATOM 722 C C . GLY A 1 90 ? 17.418 -14.005 -11.968 1.00 90.56 90 GLY A C 1
ATOM 723 O O . GLY A 1 90 ? 17.041 -13.072 -12.677 1.00 90.56 90 GLY A O 1
ATOM 724 N N . PHE A 1 91 ? 18.092 -13.826 -10.837 1.00 89.81 91 PHE A N 1
ATOM 725 C CA . PHE A 1 91 ? 18.548 -12.528 -10.360 1.00 89.81 91 PHE A CA 1
ATOM 726 C C . PHE A 1 91 ? 20.072 -12.474 -10.425 1.00 89.81 91 PHE A C 1
ATOM 728 O O . PHE A 1 91 ? 20.749 -13.315 -9.837 1.00 89.81 91 PHE A O 1
ATOM 735 N N . ILE A 1 92 ? 20.603 -11.471 -11.120 1.00 87.06 92 ILE A N 1
ATOM 736 C CA . ILE A 1 92 ? 22.036 -11.186 -11.152 1.00 87.06 92 ILE A CA 1
ATOM 737 C C . ILE A 1 92 ? 22.252 -9.942 -10.300 1.00 87.06 92 ILE A C 1
ATOM 739 O O . ILE A 1 92 ? 21.751 -8.864 -10.624 1.00 87.06 92 ILE A O 1
ATOM 743 N N . ALA A 1 93 ? 22.983 -10.091 -9.197 1.00 86.69 93 ALA A N 1
ATOM 744 C CA . ALA A 1 93 ? 23.357 -8.955 -8.371 1.00 86.69 93 ALA A CA 1
ATOM 745 C C . ALA A 1 93 ? 24.279 -8.026 -9.175 1.00 86.69 93 ALA A C 1
ATOM 747 O O . ALA A 1 93 ? 25.334 -8.441 -9.653 1.00 86.69 93 ALA A O 1
ATOM 748 N N . GLY A 1 94 ? 23.862 -6.770 -9.339 1.00 82.38 94 GLY A N 1
ATOM 749 C CA . GLY A 1 94 ? 24.659 -5.758 -10.022 1.00 82.38 94 GLY A CA 1
ATOM 750 C C . GLY A 1 94 ? 25.915 -5.367 -9.238 1.00 82.38 94 GLY A C 1
ATOM 751 O O . GLY A 1 94 ? 26.043 -5.617 -8.038 1.00 82.38 94 GLY A O 1
ATOM 752 N N . LEU A 1 95 ? 26.843 -4.702 -9.926 1.00 85.56 95 LEU A N 1
ATOM 753 C CA . LEU A 1 95 ? 28.004 -4.079 -9.295 1.00 85.56 95 LEU A CA 1
ATOM 754 C C . LEU A 1 95 ? 27.562 -2.983 -8.311 1.00 85.56 95 LEU A C 1
ATOM 756 O O . LEU A 1 95 ? 26.544 -2.319 -8.507 1.00 85.56 95 LEU A O 1
ATOM 760 N N . LYS A 1 96 ? 28.363 -2.748 -7.262 1.00 88.69 96 LYS A N 1
ATOM 761 C CA . LYS A 1 96 ? 28.158 -1.602 -6.359 1.00 88.69 96 LYS A CA 1
ATOM 762 C C . LYS A 1 96 ? 28.157 -0.298 -7.164 1.00 88.69 96 LYS A C 1
ATOM 764 O O . LYS A 1 96 ? 28.965 -0.152 -8.079 1.00 88.69 96 LYS A O 1
ATOM 769 N N . VAL A 1 97 ? 27.331 0.671 -6.761 1.00 89.06 97 VAL A N 1
ATOM 770 C CA . VAL A 1 97 ? 27.126 1.946 -7.479 1.00 89.06 97 VAL A CA 1
ATOM 771 C C . VAL A 1 97 ? 28.443 2.625 -7.865 1.00 89.06 97 VAL A C 1
ATOM 773 O O . VAL A 1 97 ? 28.607 2.994 -9.018 1.00 89.06 97 VAL A O 1
ATOM 776 N N . GLY A 1 98 ? 29.422 2.704 -6.956 1.00 89.62 98 GLY A N 1
ATOM 777 C CA . GLY A 1 98 ? 30.720 3.317 -7.269 1.00 89.62 98 GLY A CA 1
ATOM 778 C C . GLY A 1 98 ? 31.464 2.629 -8.421 1.00 89.62 98 GLY A C 1
ATOM 779 O O . GLY A 1 98 ? 32.008 3.298 -9.287 1.00 89.62 98 GLY A O 1
ATOM 780 N N . ARG A 1 99 ? 31.422 1.292 -8.490 1.00 87.06 99 ARG A N 1
ATOM 781 C CA . ARG A 1 99 ? 32.026 0.525 -9.593 1.00 87.06 99 ARG A CA 1
ATOM 782 C C . ARG A 1 99 ? 31.253 0.699 -10.896 1.00 87.06 99 ARG A C 1
ATOM 784 O O . ARG A 1 99 ? 31.869 0.712 -11.954 1.00 87.06 99 ARG A O 1
ATOM 791 N N . LEU A 1 100 ? 29.930 0.840 -10.815 1.00 89.06 100 LEU A N 1
ATOM 792 C CA . LEU A 1 100 ? 29.088 1.122 -11.974 1.00 89.06 100 LEU A CA 1
ATOM 793 C C . LEU A 1 100 ? 29.418 2.499 -12.566 1.00 89.06 100 LEU A C 1
ATOM 795 O O . LEU A 1 100 ? 29.628 2.599 -13.768 1.00 89.06 100 LEU A O 1
ATOM 799 N N . VAL A 1 101 ? 29.524 3.533 -11.724 1.00 89.75 101 VAL A N 1
ATOM 800 C CA . VAL A 1 101 ? 29.879 4.897 -12.150 1.00 89.75 101 VAL A CA 1
ATOM 801 C C . VAL A 1 101 ? 31.249 4.907 -12.820 1.00 89.75 101 VAL A C 1
ATOM 803 O O . VAL A 1 101 ? 31.354 5.367 -13.950 1.00 89.75 101 VAL A O 1
ATOM 806 N N . SER A 1 102 ? 32.263 4.293 -12.203 1.00 87.25 102 SER A N 1
ATOM 807 C CA . SER A 1 102 ? 33.594 4.202 -12.817 1.00 87.25 102 SER A CA 1
ATOM 808 C C . SER A 1 102 ? 33.590 3.429 -14.141 1.00 87.25 102 SER A C 1
ATOM 810 O O . SER A 1 102 ? 34.297 3.801 -15.071 1.00 87.25 102 SER A O 1
ATOM 812 N N . ALA A 1 103 ? 32.791 2.362 -14.261 1.00 85.25 103 ALA A N 1
ATOM 813 C CA . ALA A 1 103 ? 32.666 1.615 -15.513 1.00 85.25 103 ALA A CA 1
ATOM 814 C C . ALA A 1 103 ? 32.007 2.457 -16.618 1.00 85.25 103 ALA A C 1
ATOM 816 O O . ALA A 1 103 ? 32.482 2.451 -17.751 1.00 85.25 103 ALA A O 1
ATOM 817 N N . ILE A 1 104 ? 30.955 3.214 -16.289 1.00 87.44 104 ILE A N 1
ATOM 818 C CA . ILE A 1 104 ? 30.297 4.141 -17.222 1.00 87.44 104 ILE A CA 1
ATOM 819 C C . ILE A 1 104 ? 31.279 5.233 -17.657 1.00 87.44 104 ILE A C 1
ATOM 821 O O . ILE A 1 104 ? 31.409 5.484 -18.851 1.00 87.44 104 ILE A O 1
ATOM 825 N N . GLU A 1 105 ? 32.006 5.841 -16.719 1.00 88.00 105 GLU A N 1
ATOM 826 C CA . GLU A 1 105 ? 33.036 6.843 -17.016 1.00 88.00 105 GLU A CA 1
ATOM 827 C C . GLU A 1 105 ? 34.113 6.284 -17.952 1.00 88.00 105 GLU A C 1
ATOM 829 O O . GLU A 1 105 ? 34.471 6.933 -18.932 1.00 88.00 105 GLU A O 1
ATOM 834 N N . ASN A 1 106 ? 34.587 5.061 -17.710 1.00 85.88 106 ASN A N 1
ATOM 835 C CA . ASN A 1 106 ? 35.586 4.424 -18.567 1.00 85.88 106 ASN A CA 1
ATOM 836 C C . ASN A 1 106 ? 35.061 4.162 -19.987 1.00 85.88 106 ASN A C 1
ATOM 838 O O . ASN A 1 106 ? 35.792 4.404 -20.947 1.00 85.88 106 ASN A O 1
ATOM 842 N N . ILE A 1 107 ? 33.800 3.735 -20.132 1.00 87.94 107 ILE A N 1
ATOM 843 C CA . ILE A 1 107 ? 33.153 3.529 -21.439 1.00 87.94 107 ILE A CA 1
ATOM 844 C C . ILE A 1 107 ? 33.004 4.858 -22.189 1.00 87.94 107 ILE A C 1
ATOM 846 O O . ILE A 1 107 ? 33.354 4.940 -23.365 1.00 87.94 107 ILE A O 1
ATOM 850 N N . VAL A 1 108 ? 32.514 5.903 -21.514 1.00 85.00 108 VAL A N 1
ATOM 851 C CA . VAL A 1 108 ? 32.326 7.239 -22.108 1.00 85.00 108 VAL A CA 1
ATOM 852 C C . VAL A 1 108 ? 33.665 7.841 -22.536 1.00 85.00 108 VAL A C 1
ATOM 854 O O . VAL A 1 108 ? 33.751 8.473 -23.585 1.00 85.00 108 VAL A O 1
ATOM 857 N N . LEU A 1 109 ? 34.720 7.610 -21.754 1.00 86.81 109 LEU A N 1
ATOM 858 C CA . LEU A 1 109 ? 36.069 8.104 -22.029 1.00 86.81 109 LEU A CA 1
ATOM 859 C C . LEU A 1 109 ? 36.889 7.179 -22.947 1.00 86.81 109 LEU A C 1
ATOM 861 O O . LEU A 1 109 ? 38.069 7.458 -23.153 1.00 86.81 109 LEU A O 1
ATOM 865 N N . GLN A 1 110 ? 36.303 6.090 -23.469 1.00 80.12 110 GLN A N 1
ATOM 866 C CA . GLN A 1 110 ? 36.979 5.065 -24.285 1.00 80.12 110 GLN A CA 1
ATOM 867 C C . GLN A 1 110 ? 38.306 4.563 -23.687 1.00 80.12 110 GLN A C 1
ATOM 869 O O . GLN A 1 110 ? 39.235 4.186 -24.404 1.00 80.12 110 GLN A O 1
ATOM 874 N N . ARG A 1 111 ? 38.415 4.550 -22.358 1.00 67.06 111 ARG A N 1
ATOM 875 C CA . ARG A 1 111 ? 39.582 3.989 -21.675 1.00 67.06 111 ARG A CA 1
ATOM 876 C C . ARG A 1 111 ? 39.464 2.468 -21.721 1.00 67.06 111 ARG A C 1
ATOM 878 O O . ARG A 1 111 ? 38.390 1.935 -21.446 1.00 67.06 111 ARG A O 1
ATOM 885 N N . SER A 1 112 ? 40.543 1.772 -22.087 1.00 59.69 112 SER A N 1
ATOM 886 C CA . SER A 1 112 ? 40.558 0.305 -22.103 1.00 59.69 112 SER A CA 1
ATOM 887 C C . SER A 1 112 ? 40.224 -0.229 -20.708 1.00 59.69 112 SER A C 1
ATOM 889 O O . SER A 1 112 ? 40.833 0.209 -19.730 1.00 59.69 112 SER A O 1
ATOM 891 N N . ILE A 1 113 ? 39.237 -1.127 -20.646 1.00 57.62 113 ILE A N 1
ATOM 892 C CA . ILE A 1 113 ? 38.768 -1.797 -19.423 1.00 57.62 113 ILE A CA 1
ATOM 893 C C . ILE A 1 113 ? 39.859 -2.714 -18.874 1.00 57.62 113 ILE A C 1
ATOM 895 O O . ILE A 1 113 ? 40.484 -3.421 -19.696 1.00 57.62 113 ILE A O 1
#

Foldseek 3Di:
DDPPPPDPDDPVVVVVVVCVVPDDDPDDDDPADDCRPPVNVVPVVVVVCVVVVHDDDDPDDDDPQRVCCVVVVDRPQADPPPRDGHDDPDDDDDDDPVVVVVVVVCVVVVPDD

Sequence (113 aa):
MGWFITLNPSQTEMMLRILSHVPEKHFKMVRYFGFLSNRLRGSLLPLIYKQLGQEVVAAKTFGFVAMMKAFLKVDPFKCILCGARMVFTGFIAGLKVGRLVSAIENIVLQRSI

Secondary structure (DSSP, 8-state):
----------HHHHHHHHHTTSPPTT----SS-GGGSHHHHHHHHHHHHHHTT---PPP-PPPHHHHHHHHHSS-TTB-TTT-PBP------PPPPHHHHHHHHHHHHTT---

InterPro domains:
  IPR007069 Transposase, IS801/IS1294 [PF04986] (10-39)